Protein AF-A0A7S0AY93-F1 (afdb_monomer_lite)

Secondary structure (DSSP, 8-state):
--EEE---TT-SSS--EEE---PPP-----HHHHHHHHHTT---STTTTSPPHHHHHHHHHHTT--HHHHHHHHHHHHHHHHHHHHHHHHS---HHHHHHHHHHHHHHHHHHHHHHHHHHHHTTSSSS-----

Sequence (133 aa):
YARTIGDHPDVVLGPPLSIDWEPHHHEAHEFEDYESSREGMRKASKIDMRVHPNTRNRMLLSAGVSKGEIRAATKAANRVSSQRKSTVASLEAPVIDLLQEAAQSAMRKIKRRSWRSGDAKKLGKSSSSSRAA

Foldseek 3Di:
DQKDFDQALPDPDWTHIDHDPPDDDDDDDDPVVVVVVCVVVDDPDPVVVDDDRVNRVVSHVVNVHDPVVRVVRRVNSPVVNVVVVVVVVPPPPPVVNVVVVVVVVVVVVVVVVVVVVVVVVVVPPPPPDDDDD

Structure (mmCIF, N/CA/C/O backbone):
data_AF-A0A7S0AY93-F1
#
_entry.id   AF-A0A7S0AY93-F1
#
loop_
_atom_site.group_PDB
_atom_site.id
_atom_site.type_symbol
_atom_site.label_atom_id
_atom_site.label_alt_id
_atom_site.label_comp_id
_atom_site.label_asym_id
_atom_site.label_entity_id
_atom_site.label_seq_id
_atom_site.pdbx_PDB_ins_code
_atom_site.Cartn_x
_atom_site.Cartn_y
_atom_site.Cartn_z
_atom_site.occupancy
_atom_site.B_iso_or_equiv
_atom_site.auth_seq_id
_atom_site.auth_comp_id
_atom_site.auth_asym_id
_atom_site.auth_atom_id
_atom_site.pdbx_PDB_model_num
ATOM 1 N N . TYR A 1 1 ? 3.530 -7.909 -14.603 1.00 80.06 1 TYR A N 1
ATOM 2 C CA . TYR A 1 1 ? 3.352 -8.535 -13.283 1.00 80.06 1 TYR A CA 1
ATOM 3 C C . TYR A 1 1 ? 1.884 -8.631 -12.953 1.00 80.06 1 TYR A C 1
ATOM 5 O O . TYR A 1 1 ? 1.211 -7.597 -12.892 1.00 80.06 1 TYR A O 1
ATOM 13 N N . ALA A 1 2 ? 1.421 -9.856 -12.731 1.00 87.00 2 ALA A N 1
ATOM 14 C CA . ALA A 1 2 ? 0.117 -10.123 -12.153 1.00 87.00 2 ALA A CA 1
ATOM 15 C C . ALA A 1 2 ? -0.034 -9.437 -10.784 1.00 87.00 2 ALA A C 1
ATOM 17 O O . ALA A 1 2 ? 0.930 -9.221 -10.039 1.00 87.00 2 ALA A O 1
ATOM 18 N N . ARG A 1 3 ? -1.259 -9.002 -10.494 1.00 92.31 3 ARG A N 1
ATOM 19 C CA . ARG A 1 3 ? -1.621 -8.243 -9.293 1.00 92.31 3 ARG A CA 1
ATOM 20 C C . ARG A 1 3 ? -2.704 -9.010 -8.559 1.00 92.31 3 ARG A C 1
ATOM 22 O O . ARG A 1 3 ? -3.669 -9.431 -9.184 1.00 92.31 3 ARG A O 1
ATOM 29 N N . THR A 1 4 ? -2.587 -9.085 -7.242 1.00 95.19 4 THR A N 1
ATOM 30 C CA . THR A 1 4 ? -3.573 -9.757 -6.391 1.00 95.19 4 THR A CA 1
ATOM 31 C C . THR A 1 4 ? -3.889 -8.925 -5.147 1.00 95.19 4 THR A C 1
ATOM 33 O O . THR A 1 4 ? -3.221 -7.921 -4.860 1.00 95.19 4 THR A O 1
ATOM 36 N N . ILE A 1 5 ? -4.945 -9.301 -4.424 1.00 95.81 5 ILE A N 1
ATOM 37 C CA . ILE A 1 5 ? -5.286 -8.702 -3.131 1.00 95.81 5 ILE A CA 1
ATOM 38 C C . ILE A 1 5 ? -4.151 -8.998 -2.143 1.00 95.81 5 ILE A C 1
ATOM 40 O O . ILE A 1 5 ? -3.710 -10.134 -2.012 1.00 95.81 5 ILE A O 1
ATOM 44 N N . GLY A 1 6 ? -3.680 -7.963 -1.447 1.00 94.31 6 GLY A N 1
ATOM 45 C CA . GLY A 1 6 ? -2.720 -8.129 -0.356 1.00 94.31 6 GLY A CA 1
ATOM 46 C C . GLY A 1 6 ? -3.384 -8.312 1.009 1.00 94.31 6 GLY A C 1
ATOM 47 O O . GLY A 1 6 ? -4.604 -8.333 1.143 1.00 94.31 6 GLY A O 1
ATOM 48 N N . ASP A 1 7 ? -2.563 -8.341 2.048 1.00 91.56 7 ASP A N 1
ATOM 49 C CA . ASP A 1 7 ? -2.977 -8.482 3.449 1.00 91.56 7 ASP A CA 1
ATOM 50 C C . ASP A 1 7 ? -2.417 -7.369 4.356 1.00 91.56 7 ASP A C 1
ATOM 52 O O . ASP A 1 7 ? -2.667 -7.346 5.560 1.00 91.56 7 ASP A O 1
ATOM 56 N N . HIS A 1 8 ? -1.685 -6.406 3.785 1.00 91.12 8 HIS A N 1
ATOM 57 C CA . HIS A 1 8 ? -0.993 -5.386 4.563 1.00 91.12 8 HIS A CA 1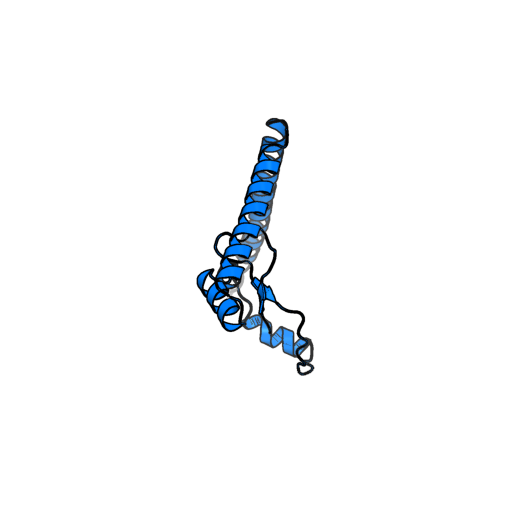
ATOM 58 C C . HIS A 1 8 ? -1.971 -4.449 5.312 1.00 91.12 8 HIS A C 1
ATOM 60 O O . HIS A 1 8 ? -2.730 -3.717 4.667 1.00 91.12 8 HIS A O 1
ATOM 66 N N . PRO A 1 9 ? -1.932 -4.394 6.660 1.00 89.38 9 PRO A N 1
ATOM 67 C CA . PRO A 1 9 ? -2.928 -3.676 7.461 1.00 89.38 9 PRO A CA 1
ATOM 68 C C . PRO A 1 9 ? -2.683 -2.163 7.567 1.00 89.38 9 PRO A C 1
ATOM 70 O O . PRO A 1 9 ? -3.555 -1.436 8.038 1.00 89.38 9 PRO A O 1
ATOM 73 N N . ASP A 1 10 ? -1.523 -1.662 7.130 1.00 85.88 10 ASP A N 1
ATOM 74 C CA . ASP A 1 10 ? -1.170 -0.236 7.234 1.00 85.88 10 ASP A CA 1
ATOM 75 C C . ASP A 1 10 ? -1.609 0.581 5.998 1.00 85.88 10 ASP A C 1
ATOM 77 O O . ASP A 1 10 ? -1.165 1.714 5.771 1.00 85.88 10 ASP A O 1
ATOM 81 N N . VAL A 1 11 ? -2.526 0.042 5.187 1.00 90.50 11 VAL A N 1
ATOM 82 C CA . VAL A 1 11 ? -3.179 0.816 4.128 1.00 90.50 11 VAL A CA 1
ATOM 83 C C . VAL A 1 11 ? -4.162 1.823 4.719 1.00 90.50 11 VAL A C 1
ATOM 85 O O . VAL A 1 11 ? -5.055 1.490 5.485 1.00 90.50 11 VAL A O 1
ATOM 88 N N . VAL A 1 12 ? -4.004 3.092 4.338 1.00 87.06 12 VAL A N 1
ATOM 89 C CA . VAL A 1 12 ? -4.847 4.177 4.871 1.00 87.06 12 VAL A CA 1
ATOM 90 C C . VAL A 1 12 ? -6.261 4.146 4.280 1.00 87.06 12 VAL A C 1
ATOM 92 O O . VAL A 1 12 ? -7.222 4.459 4.971 1.00 87.06 12 VAL A O 1
ATOM 95 N N . LEU A 1 13 ? -6.394 3.806 2.993 1.00 91.12 13 LEU A N 1
ATOM 96 C CA . LEU A 1 13 ? -7.665 3.822 2.260 1.00 91.12 13 LEU A CA 1
ATOM 97 C C . LEU A 1 13 ? -7.706 2.721 1.200 1.00 91.12 13 LEU A C 1
ATOM 99 O O . LEU A 1 13 ? -6.735 2.540 0.467 1.00 91.12 13 LEU A O 1
ATOM 103 N N . GLY A 1 14 ? -8.857 2.069 1.042 1.00 92.75 14 GLY A N 1
ATOM 104 C CA . GLY A 1 14 ? -9.072 1.045 0.016 1.00 92.75 14 GLY A CA 1
ATOM 105 C C . GLY A 1 14 ? -8.299 -0.257 0.266 1.00 92.75 14 GLY A C 1
ATOM 106 O O . GLY A 1 14 ? -7.719 -0.437 1.337 1.00 92.75 14 GLY A O 1
ATOM 107 N N . PRO A 1 15 ? -8.284 -1.169 -0.717 1.00 94.81 15 PRO A N 1
ATOM 108 C CA . PRO A 1 15 ? -7.713 -2.493 -0.539 1.00 94.81 15 PRO A CA 1
ATOM 109 C C . PRO A 1 15 ? -6.175 -2.448 -0.521 1.00 94.81 15 PRO A C 1
ATOM 111 O O . PRO A 1 15 ? -5.563 -1.608 -1.207 1.00 94.81 15 PRO A O 1
ATOM 114 N N . PRO A 1 16 ? -5.536 -3.367 0.219 1.00 95.75 16 PRO A N 1
ATOM 115 C CA . PRO A 1 16 ? -4.128 -3.695 0.026 1.00 95.75 16 PRO A CA 1
ATOM 116 C C . PRO A 1 16 ? -3.895 -4.329 -1.353 1.00 95.75 16 PRO A C 1
ATOM 118 O O . PRO A 1 16 ? -4.698 -5.124 -1.837 1.00 95.75 16 PRO A O 1
ATOM 121 N N . LEU A 1 17 ? -2.788 -3.952 -1.992 1.00 95.31 17 LEU A N 1
ATOM 122 C CA . LEU A 1 17 ? -2.360 -4.456 -3.300 1.00 95.31 17 LEU A CA 1
ATOM 123 C C . LEU A 1 17 ? -1.072 -5.254 -3.112 1.00 95.31 17 LEU A C 1
ATOM 125 O O . LEU A 1 17 ? -0.141 -4.740 -2.493 1.00 95.31 17 LEU A O 1
ATOM 129 N N . SER A 1 18 ? -1.014 -6.449 -3.692 1.00 94.62 18 SER A N 1
ATOM 130 C CA . SER A 1 18 ? 0.186 -7.278 -3.755 1.00 94.62 18 SER A CA 1
ATOM 131 C C . SER A 1 18 ? 0.535 -7.640 -5.201 1.00 94.62 18 SER A C 1
ATOM 133 O O . SER A 1 18 ? -0.209 -7.349 -6.146 1.00 94.62 18 SER A O 1
ATOM 135 N N . ILE A 1 19 ? 1.709 -8.234 -5.371 1.00 93.00 19 ILE A N 1
ATOM 136 C CA . ILE A 1 19 ? 2.157 -8.853 -6.616 1.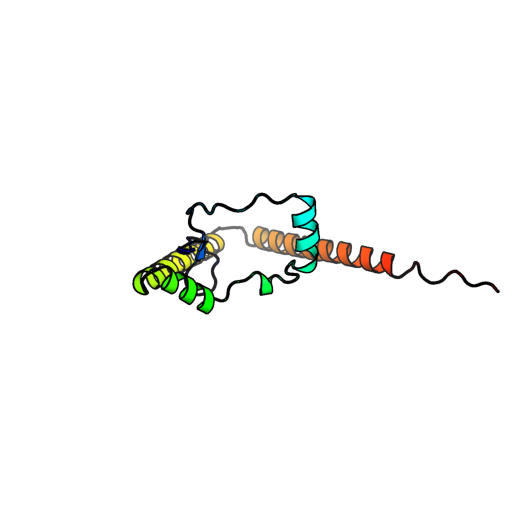00 93.00 19 ILE A CA 1
ATOM 137 C C . ILE A 1 19 ? 1.878 -10.349 -6.488 1.00 93.00 19 ILE A C 1
ATOM 139 O O . ILE A 1 19 ? 2.061 -10.909 -5.408 1.00 93.00 19 ILE A O 1
ATOM 143 N N . ASP A 1 20 ? 1.386 -10.956 -7.560 1.00 90.38 20 ASP A N 1
ATOM 144 C CA . ASP A 1 20 ? 1.177 -12.401 -7.598 1.00 90.38 20 ASP A CA 1
ATOM 145 C C . ASP A 1 20 ? 2.476 -13.138 -7.959 1.00 90.38 20 ASP A C 1
ATOM 147 O O . ASP A 1 20 ? 3.404 -12.546 -8.512 1.00 90.38 20 ASP A O 1
ATOM 151 N N . TRP A 1 21 ? 2.541 -14.433 -7.668 1.00 89.25 21 TRP A N 1
ATOM 152 C CA . TRP A 1 21 ? 3.725 -15.270 -7.881 1.00 89.25 21 TRP A CA 1
ATOM 153 C C . TRP A 1 21 ? 3.857 -15.814 -9.304 1.00 89.25 21 TRP A C 1
ATOM 155 O O . TRP A 1 21 ? 4.665 -16.708 -9.545 1.00 89.25 21 TRP A O 1
ATOM 165 N N . GLU A 1 22 ? 3.088 -15.284 -10.255 1.00 86.62 22 GLU A N 1
ATOM 166 C CA . GLU A 1 22 ? 3.171 -15.708 -11.647 1.00 86.62 22 GLU A CA 1
ATOM 167 C C . GLU A 1 22 ? 4.574 -15.401 -12.212 1.00 86.62 22 GLU A C 1
ATOM 169 O O . GLU A 1 22 ? 4.973 -14.227 -12.279 1.00 86.62 22 GLU A O 1
ATOM 174 N N . PRO A 1 23 ? 5.354 -16.435 -12.587 1.00 83.12 23 PRO A N 1
ATOM 175 C CA . PRO A 1 23 ? 6.718 -16.248 -13.043 1.00 83.12 23 PRO A CA 1
ATOM 176 C C . PRO A 1 23 ? 6.718 -15.512 -14.381 1.00 83.12 23 PRO A C 1
ATOM 178 O O . PRO A 1 23 ? 6.130 -15.954 -15.364 1.00 83.12 23 PRO A O 1
ATOM 181 N N . HIS A 1 24 ? 7.422 -14.386 -14.424 1.00 80.75 24 HIS A N 1
ATOM 182 C CA . HIS A 1 24 ? 7.728 -13.693 -15.666 1.00 80.75 24 HIS A CA 1
ATOM 183 C C . HIS A 1 24 ? 9.167 -14.004 -16.064 1.00 80.75 24 HIS A C 1
ATOM 185 O O . HIS A 1 24 ? 10.105 -13.699 -15.326 1.00 80.75 24 HIS A O 1
ATOM 191 N N . HIS A 1 25 ? 9.339 -14.589 -17.246 1.00 83.56 25 HIS A N 1
ATOM 192 C CA . HIS A 1 25 ? 10.653 -14.719 -17.857 1.00 83.56 25 HIS A CA 1
ATOM 193 C C . HIS A 1 25 ? 11.096 -13.346 -18.367 1.00 83.56 25 HIS A C 1
ATOM 195 O O . HIS A 1 25 ? 10.374 -12.688 -19.118 1.00 83.56 25 HIS A O 1
ATOM 201 N N . HIS A 1 26 ? 12.267 -12.910 -17.919 1.00 80.38 26 HIS A N 1
ATOM 202 C CA . HIS A 1 26 ? 12.905 -11.671 -18.344 1.00 80.38 26 HIS A CA 1
ATOM 203 C C . HIS A 1 26 ? 14.249 -11.992 -18.995 1.00 80.38 26 HIS A C 1
ATOM 205 O O . HIS A 1 26 ? 14.847 -13.033 -18.715 1.00 80.38 26 HIS A O 1
ATOM 211 N N . GLU A 1 27 ? 14.707 -11.094 -19.862 1.00 86.44 27 GLU A N 1
ATOM 212 C CA . GLU A 1 27 ? 16.052 -11.158 -20.423 1.00 86.44 27 GLU A CA 1
ATOM 213 C C . GLU A 1 27 ? 17.100 -10.991 -19.315 1.00 86.44 27 GLU A C 1
ATOM 215 O O . GLU A 1 27 ? 16.875 -10.315 -18.306 1.00 86.44 27 GLU A O 1
ATOM 220 N N . ALA A 1 28 ? 18.246 -11.647 -19.490 1.00 89.31 28 ALA A N 1
ATOM 221 C CA . ALA A 1 28 ? 19.377 -11.464 -18.597 1.00 89.31 28 ALA A CA 1
ATOM 222 C C . ALA A 1 28 ? 20.006 -10.092 -18.871 1.00 89.31 28 ALA A C 1
ATOM 224 O O . ALA A 1 28 ? 20.361 -9.788 -20.008 1.00 89.31 28 ALA A O 1
ATOM 225 N N . HIS A 1 29 ? 20.153 -9.285 -17.825 1.00 87.44 29 HIS A N 1
ATOM 226 C CA . HIS A 1 29 ? 20.853 -8.007 -17.887 1.00 87.44 29 HIS A CA 1
ATOM 227 C C . HIS A 1 29 ? 22.171 -8.111 -17.128 1.00 87.44 29 HIS A C 1
ATOM 229 O O . HIS A 1 29 ? 22.221 -8.710 -16.049 1.00 87.44 29 HIS A O 1
ATOM 235 N N . GLU A 1 30 ? 23.223 -7.502 -17.669 1.00 94.56 30 GLU A N 1
ATOM 236 C CA . GLU A 1 30 ? 24.445 -7.282 -16.907 1.00 94.56 30 GLU A CA 1
ATOM 237 C C . GLU A 1 30 ? 24.156 -6.316 -15.749 1.00 94.56 30 GLU A C 1
ATOM 239 O O . GLU A 1 30 ? 23.380 -5.364 -15.875 1.00 94.56 30 GLU A O 1
ATOM 244 N N . PHE A 1 31 ? 24.745 -6.593 -14.585 1.00 91.75 31 PHE A N 1
ATOM 245 C CA . PHE A 1 31 ? 24.459 -5.846 -13.362 1.00 91.75 31 PHE A CA 1
ATOM 246 C C . PHE A 1 31 ? 24.815 -4.356 -13.490 1.00 91.75 31 PHE A C 1
ATOM 248 O O . PHE A 1 31 ? 24.021 -3.501 -13.095 1.00 91.75 31 PHE A O 1
ATOM 255 N N . GLU A 1 32 ? 25.971 -4.049 -14.082 1.00 93.88 32 GLU A N 1
ATOM 256 C CA . GLU A 1 32 ? 26.449 -2.672 -14.253 1.00 93.88 32 GLU A CA 1
ATOM 257 C C . GLU A 1 32 ? 25.568 -1.872 -15.227 1.00 93.88 32 GLU A C 1
ATOM 259 O O . GLU A 1 32 ? 25.234 -0.711 -14.971 1.00 93.88 32 GLU A O 1
ATOM 264 N N . ASP A 1 33 ? 25.086 -2.506 -16.299 1.00 91.19 33 ASP A N 1
ATOM 265 C CA . ASP A 1 33 ? 24.139 -1.898 -17.243 1.00 91.19 33 ASP A CA 1
ATOM 266 C C . ASP A 1 33 ? 22.789 -1.589 -16.576 1.00 91.19 33 ASP A C 1
ATOM 268 O O . ASP A 1 33 ? 22.165 -0.544 -16.808 1.00 91.19 33 ASP A O 1
ATOM 272 N N . TYR A 1 34 ? 22.328 -2.483 -15.698 1.00 89.50 34 TYR A N 1
ATOM 273 C CA . TYR A 1 34 ? 21.104 -2.266 -14.936 1.00 89.50 34 TYR A CA 1
ATOM 274 C C . TYR A 1 34 ? 21.237 -1.100 -13.948 1.00 89.50 34 TYR A C 1
ATOM 276 O O . TYR A 1 34 ? 20.364 -0.231 -13.907 1.00 89.50 34 TYR A O 1
ATOM 284 N N . GLU A 1 35 ? 22.303 -1.050 -13.145 1.00 90.00 35 GLU A N 1
ATOM 285 C CA . GLU A 1 35 ? 22.457 0.017 -12.146 1.00 90.00 35 GLU A CA 1
ATOM 286 C C . GLU A 1 35 ? 22.738 1.382 -12.797 1.00 90.00 35 GLU A C 1
ATOM 288 O O . GLU A 1 35 ? 22.121 2.375 -12.396 1.00 90.00 35 GLU A O 1
ATOM 293 N N . SER A 1 36 ? 23.555 1.435 -13.857 1.00 90.00 36 SER A N 1
ATOM 294 C CA . SER A 1 36 ? 23.840 2.680 -14.588 1.00 90.00 36 SER A CA 1
ATOM 295 C C . SER A 1 36 ? 22.589 3.283 -15.240 1.00 90.00 36 SER A C 1
ATOM 297 O O . SER A 1 36 ? 22.330 4.483 -15.112 1.00 90.00 36 SER A O 1
ATOM 299 N N . SER A 1 37 ? 21.744 2.462 -15.873 1.00 87.69 37 SER A N 1
ATOM 300 C CA . SER A 1 37 ? 20.477 2.926 -16.459 1.00 87.69 37 SER A CA 1
ATOM 301 C C . SER A 1 37 ? 19.439 3.320 -15.400 1.00 87.69 37 SER A C 1
ATOM 303 O O . SER A 1 37 ? 18.624 4.225 -15.610 1.00 87.69 37 SER A O 1
ATOM 305 N N . ARG A 1 38 ? 19.459 2.674 -14.229 1.00 85.81 38 ARG A N 1
ATOM 306 C CA . ARG A 1 38 ? 18.500 2.915 -13.145 1.00 85.81 38 ARG A CA 1
ATOM 307 C C . ARG A 1 38 ? 18.768 4.200 -12.372 1.00 85.81 38 ARG A C 1
ATOM 309 O O . ARG A 1 38 ? 17.806 4.792 -11.866 1.00 85.81 38 ARG A O 1
ATOM 316 N N . GLU A 1 39 ? 20.022 4.627 -12.243 1.00 82.56 39 GLU A N 1
ATOM 317 C CA . GLU A 1 39 ? 20.402 5.753 -11.382 1.00 82.56 39 GLU A CA 1
ATOM 318 C C . GLU A 1 39 ? 19.630 7.042 -11.724 1.00 82.56 39 GLU A C 1
ATOM 320 O O . GLU A 1 39 ? 19.099 7.702 -10.827 1.00 82.56 39 GLU A O 1
ATOM 325 N N . GLY A 1 40 ? 19.416 7.322 -13.014 1.00 80.31 40 GLY A N 1
ATOM 326 C CA . GLY A 1 40 ? 18.624 8.469 -13.482 1.00 80.31 40 GLY A CA 1
ATOM 327 C C . GLY A 1 40 ? 17.100 8.339 -13.314 1.00 80.31 40 GLY A C 1
ATOM 328 O O . GLY A 1 40 ? 16.387 9.341 -13.347 1.00 80.31 40 GLY A O 1
ATOM 329 N N . MET A 1 41 ? 16.574 7.126 -13.110 1.00 82.38 41 MET A N 1
ATOM 330 C CA . MET A 1 41 ? 15.130 6.848 -13.011 1.00 82.38 41 MET A CA 1
ATOM 331 C C . MET A 1 41 ? 14.642 6.632 -11.572 1.00 82.38 41 MET A C 1
ATOM 333 O O . MET A 1 41 ? 13.444 6.412 -11.334 1.00 82.38 41 MET A O 1
ATOM 337 N N . ARG A 1 42 ? 15.547 6.669 -10.587 1.00 83.75 42 ARG A N 1
ATOM 338 C CA . ARG A 1 42 ? 15.208 6.374 -9.195 1.00 83.75 42 ARG A CA 1
ATOM 339 C C . ARG A 1 42 ? 14.248 7.427 -8.643 1.00 83.75 42 ARG A C 1
ATOM 341 O O . ARG A 1 42 ? 14.506 8.626 -8.667 1.00 83.75 42 ARG A O 1
ATOM 348 N N . LYS A 1 43 ? 13.122 6.970 -8.092 1.00 87.31 43 LYS A N 1
ATOM 349 C CA . LYS A 1 43 ? 12.154 7.857 -7.439 1.00 87.31 43 LYS A CA 1
ATOM 350 C C . LYS A 1 43 ? 12.792 8.516 -6.214 1.00 87.31 43 LYS A C 1
ATOM 352 O O . LYS A 1 43 ? 13.206 7.825 -5.284 1.00 87.31 43 LYS A O 1
ATOM 357 N N . ALA A 1 44 ? 12.847 9.846 -6.209 1.00 83.81 44 ALA A N 1
ATOM 358 C CA . ALA A 1 44 ? 13.472 10.623 -5.138 1.00 83.81 44 ALA A CA 1
ATOM 359 C C . ALA A 1 44 ? 12.557 10.796 -3.912 1.00 83.81 44 ALA A C 1
ATOM 361 O O . ALA A 1 44 ? 13.037 10.940 -2.786 1.00 83.81 44 ALA A O 1
ATOM 362 N N . SER A 1 45 ? 11.233 10.770 -4.109 1.00 89.62 45 SER A N 1
ATOM 363 C CA . SER A 1 45 ? 10.256 10.992 -3.044 1.00 89.62 45 SER A CA 1
ATOM 364 C C . SER A 1 45 ? 9.497 9.724 -2.667 1.00 89.62 45 SER A C 1
ATOM 366 O O . SER A 1 45 ? 9.130 8.898 -3.501 1.00 89.62 45 SER A O 1
ATOM 368 N N . LYS A 1 46 ? 9.151 9.619 -1.379 1.00 87.62 46 LYS A N 1
ATOM 369 C CA . LYS A 1 46 ? 8.222 8.593 -0.885 1.00 87.62 46 LYS A CA 1
ATOM 370 C C . LYS A 1 46 ? 6.849 8.688 -1.534 1.00 87.62 46 LYS A C 1
ATOM 372 O O . LYS A 1 46 ? 6.175 7.671 -1.630 1.00 87.62 46 LYS A O 1
ATOM 377 N N . ILE A 1 47 ? 6.419 9.884 -1.932 1.00 87.69 47 ILE A N 1
ATOM 378 C CA . ILE A 1 47 ? 5.110 10.075 -2.564 1.00 87.69 47 ILE A CA 1
ATOM 379 C C . ILE A 1 47 ? 5.087 9.376 -3.925 1.00 87.69 47 ILE A C 1
ATOM 381 O O . ILE A 1 47 ? 4.137 8.652 -4.202 1.00 87.69 47 ILE A O 1
ATOM 385 N N . ASP A 1 48 ? 6.170 9.478 -4.694 1.00 88.00 48 ASP A N 1
ATOM 386 C CA . ASP A 1 48 ? 6.277 8.855 -6.018 1.00 88.00 48 ASP A CA 1
ATOM 387 C C . ASP A 1 48 ? 6.335 7.324 -5.956 1.00 88.00 48 ASP A C 1
ATOM 389 O O . ASP A 1 48 ? 6.047 6.645 -6.938 1.00 88.00 48 ASP A O 1
ATOM 393 N N . MET A 1 49 ? 6.706 6.773 -4.797 1.00 89.44 49 MET A N 1
ATOM 394 C CA . MET A 1 49 ? 6.701 5.332 -4.538 1.00 89.44 49 MET A CA 1
ATOM 395 C C . MET A 1 49 ? 5.335 4.812 -4.062 1.00 89.44 49 MET A C 1
ATOM 397 O O . MET A 1 49 ? 5.147 3.602 -3.941 1.00 89.44 49 MET A O 1
ATOM 401 N N . ARG A 1 50 ? 4.368 5.690 -3.759 1.00 90.19 50 ARG A N 1
ATOM 402 C CA . ARG A 1 50 ? 3.037 5.285 -3.288 1.00 90.19 50 ARG A CA 1
ATOM 403 C C . ARG A 1 50 ? 2.079 5.148 -4.459 1.00 90.19 50 ARG A C 1
ATOM 405 O O . ARG A 1 50 ? 1.875 6.070 -5.238 1.00 90.19 50 ARG A O 1
ATOM 412 N N . VAL A 1 51 ? 1.377 4.022 -4.507 1.00 91.56 51 VAL A N 1
ATOM 413 C CA . VAL A 1 51 ? 0.245 3.851 -5.422 1.00 91.56 51 VAL A CA 1
ATOM 414 C C . VAL A 1 51 ? -0.991 4.507 -4.807 1.00 91.56 51 VAL A C 1
ATOM 416 O O . VAL A 1 51 ? -1.340 4.223 -3.661 1.00 91.56 51 VAL A O 1
ATOM 419 N N . HIS A 1 52 ? -1.670 5.378 -5.553 1.00 93.12 52 HIS A N 1
ATOM 420 C CA . HIS A 1 52 ? -2.905 6.020 -5.094 1.00 93.12 52 HIS A CA 1
ATOM 421 C C . HIS A 1 52 ? -4.040 4.982 -4.899 1.00 93.12 52 HIS A C 1
ATOM 423 O O . HIS A 1 52 ? -4.128 4.040 -5.691 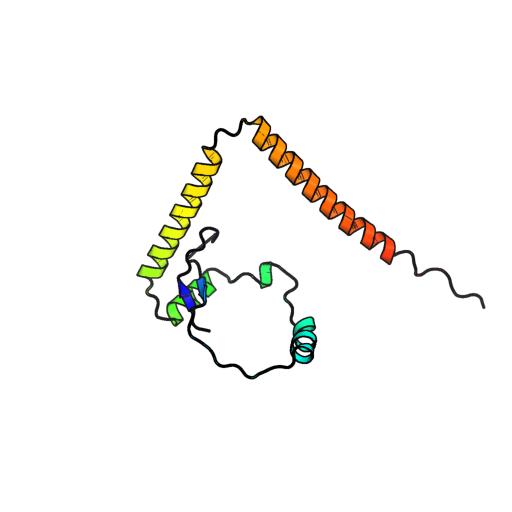1.00 93.12 52 HIS A O 1
ATOM 429 N N . PRO A 1 53 ? -4.940 5.123 -3.900 1.00 93.88 53 PRO A N 1
ATOM 430 C CA . PRO A 1 53 ? -6.023 4.160 -3.651 1.00 93.88 53 PRO A CA 1
ATOM 431 C C . PRO A 1 53 ? -6.904 3.869 -4.875 1.00 93.88 53 PRO A C 1
ATOM 433 O O . PRO A 1 53 ? -7.188 2.710 -5.166 1.00 93.88 53 PRO A O 1
ATOM 436 N N . ASN A 1 54 ? -7.271 4.900 -5.646 1.00 94.81 54 ASN A N 1
ATOM 437 C CA . ASN A 1 54 ? -8.062 4.719 -6.873 1.00 94.81 54 ASN A CA 1
ATOM 438 C C . ASN A 1 54 ? -7.305 3.898 -7.924 1.00 94.81 54 ASN A C 1
ATOM 440 O O . ASN A 1 54 ? -7.894 3.059 -8.602 1.00 94.81 54 ASN A O 1
ATOM 444 N N . THR A 1 55 ? -5.990 4.096 -8.018 1.00 95.31 55 THR A N 1
ATOM 445 C CA . THR A 1 55 ? -5.1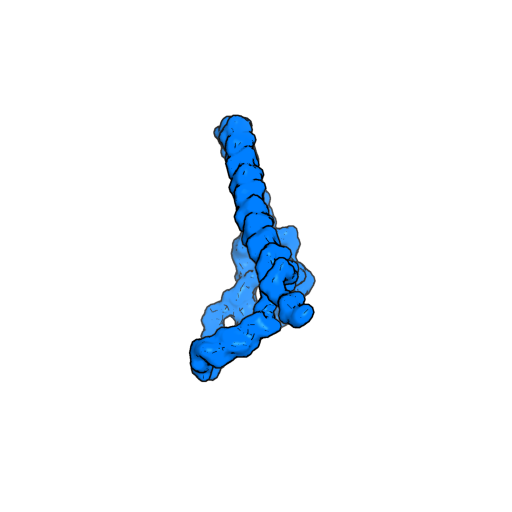30 3.326 -8.916 1.00 95.31 55 THR A CA 1
ATOM 446 C C . THR A 1 55 ? -5.061 1.864 -8.483 1.00 95.31 55 THR A C 1
ATOM 448 O O . THR A 1 55 ? -5.180 0.993 -9.339 1.00 95.31 55 THR A O 1
ATOM 451 N N . ARG A 1 56 ? -4.959 1.577 -7.174 1.00 95.19 56 ARG A N 1
ATOM 452 C CA . ARG A 1 56 ? -5.017 0.197 -6.652 1.00 95.19 56 ARG A CA 1
ATOM 453 C C . ARG A 1 56 ? -6.342 -0.485 -6.983 1.00 95.19 56 ARG A C 1
ATOM 455 O O . ARG A 1 56 ? -6.332 -1.596 -7.494 1.00 95.19 56 ARG A O 1
ATOM 462 N N . ASN A 1 57 ? -7.465 0.198 -6.753 1.00 95.69 57 ASN A N 1
ATOM 463 C CA . ASN A 1 57 ? -8.787 -0.321 -7.109 1.00 95.69 57 ASN A CA 1
ATOM 464 C C . ASN A 1 57 ? -8.870 -0.668 -8.596 1.00 95.69 57 ASN A C 1
ATOM 466 O O . ASN A 1 57 ? -9.310 -1.758 -8.944 1.00 95.69 57 ASN A O 1
ATOM 470 N N . ARG A 1 58 ? -8.405 0.230 -9.472 1.00 96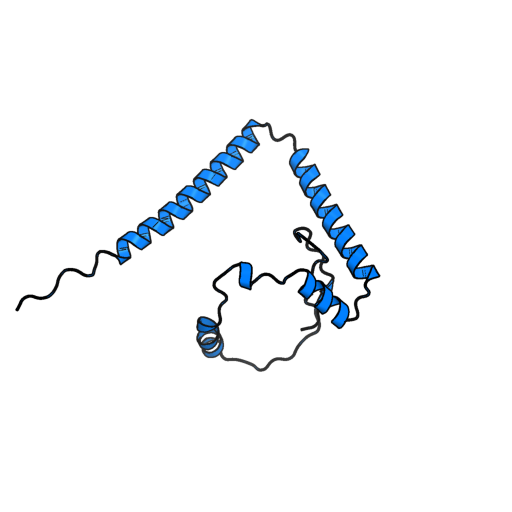.31 58 ARG A N 1
ATOM 471 C CA . ARG A 1 58 ? -8.392 -0.024 -10.915 1.00 96.31 58 ARG A CA 1
ATOM 472 C C . ARG A 1 58 ? -7.512 -1.222 -11.277 1.00 96.31 58 ARG A C 1
ATOM 474 O O . ARG A 1 58 ? -7.950 -2.038 -12.072 1.00 96.31 58 ARG A O 1
ATOM 481 N N . MET A 1 59 ? -6.323 -1.336 -10.678 1.00 96.19 59 MET A N 1
ATOM 482 C CA . MET A 1 59 ? -5.403 -2.460 -10.902 1.00 96.19 59 MET A CA 1
ATOM 483 C C . MET A 1 59 ? -6.020 -3.808 -10.509 1.00 96.19 59 MET A C 1
ATOM 485 O O . MET A 1 59 ? -5.888 -4.773 -11.254 1.00 96.19 59 MET A O 1
ATOM 489 N N . LEU A 1 60 ? -6.710 -3.872 -9.368 1.00 96.50 60 LEU A N 1
ATOM 490 C CA . LEU A 1 60 ? -7.367 -5.100 -8.910 1.00 96.50 60 LEU A CA 1
ATOM 491 C C . LEU A 1 60 ? -8.567 -5.460 -9.791 1.00 96.50 60 LEU A C 1
ATOM 493 O O . LEU A 1 60 ? -8.700 -6.607 -10.197 1.00 96.50 60 LEU A O 1
ATOM 497 N N . LEU A 1 61 ? -9.390 -4.474 -10.161 1.00 96.75 61 LEU A N 1
ATOM 498 C CA . LEU A 1 61 ? -10.506 -4.694 -11.086 1.00 96.75 61 LEU A CA 1
ATOM 499 C C . LEU A 1 61 ? -10.019 -5.191 -12.454 1.00 96.75 61 LEU A C 1
ATOM 501 O O . LEU A 1 61 ? -10.615 -6.103 -13.015 1.00 96.75 61 LEU A O 1
ATOM 505 N N . SER A 1 62 ? -8.923 -4.629 -12.980 1.00 95.81 62 SER A N 1
ATOM 506 C CA . SER A 1 62 ? -8.327 -5.102 -14.237 1.00 95.81 62 SER A CA 1
ATOM 507 C C . SER A 1 6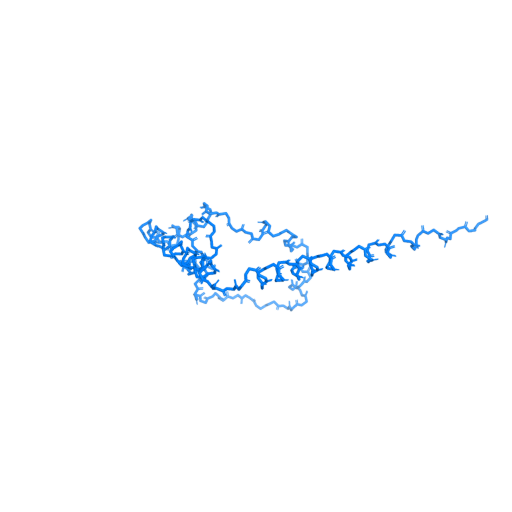2 ? -7.710 -6.496 -14.130 1.00 95.81 62 SER A C 1
ATOM 509 O O . SER A 1 62 ? -7.566 -7.162 -15.145 1.00 95.81 62 SER A O 1
ATOM 511 N N . ALA A 1 63 ? -7.360 -6.938 -12.920 1.00 94.06 63 ALA A N 1
ATOM 512 C CA . ALA A 1 63 ? -6.865 -8.286 -12.654 1.00 94.06 63 ALA A CA 1
ATOM 513 C C . ALA A 1 63 ? -7.999 -9.310 -12.437 1.00 94.06 63 ALA A C 1
ATOM 515 O O . ALA A 1 63 ? -7.734 -10.439 -12.048 1.00 94.06 63 ALA A O 1
ATOM 516 N N . GLY A 1 64 ? -9.264 -8.926 -12.657 1.00 95.62 64 GLY A N 1
ATOM 517 C CA . GLY A 1 64 ? -10.419 -9.817 -12.515 1.00 95.62 64 GLY A CA 1
ATOM 518 C C . GLY A 1 64 ? -10.979 -9.922 -11.095 1.00 95.62 64 GLY A C 1
ATOM 519 O O . GLY A 1 64 ? -11.953 -10.637 -10.879 1.00 95.62 64 GLY A O 1
ATOM 520 N N . VAL A 1 65 ? -10.427 -9.178 -10.132 1.00 96.25 65 VAL A N 1
ATOM 521 C CA . VAL A 1 65 ? -10.931 -9.162 -8.754 1.00 96.25 65 VAL A CA 1
ATOM 522 C C . VAL A 1 65 ? -12.275 -8.442 -8.698 1.00 96.25 65 VAL A C 1
ATOM 524 O O . VAL A 1 65 ? -12.428 -7.315 -9.183 1.00 96.25 65 VAL A O 1
ATOM 527 N N . SER A 1 66 ? -13.262 -9.054 -8.050 1.00 97.56 66 SER A N 1
ATOM 528 C CA . SER A 1 66 ? -14.593 -8.473 -7.928 1.00 97.56 66 SER A CA 1
ATOM 529 C C . SER A 1 66 ? -14.621 -7.274 -6.970 1.00 97.56 66 SER A C 1
ATOM 531 O O . SER A 1 66 ? -13.866 -7.156 -5.999 1.00 97.56 66 SER A O 1
ATOM 533 N N . LYS A 1 67 ? -15.592 -6.375 -7.175 1.00 96.94 67 LYS A N 1
ATOM 534 C CA . LYS A 1 67 ? -15.854 -5.270 -6.233 1.00 96.94 67 LYS A CA 1
ATOM 535 C C . LYS A 1 67 ? -16.196 -5.776 -4.824 1.00 96.94 67 LYS A C 1
ATOM 537 O O . LYS A 1 67 ? -15.932 -5.070 -3.850 1.00 96.94 67 LYS A O 1
ATOM 542 N N . GLY A 1 68 ? -16.808 -6.958 -4.717 1.00 97.62 68 GLY A N 1
ATOM 543 C CA . GLY A 1 68 ? -17.150 -7.592 -3.443 1.00 97.62 68 GLY A CA 1
ATOM 544 C C . GLY A 1 68 ? -15.903 -7.979 -2.653 1.00 97.62 68 GLY A C 1
ATOM 545 O O . GLY A 1 68 ? -15.767 -7.579 -1.496 1.00 97.62 68 GLY A O 1
ATOM 546 N N . GLU A 1 69 ? -14.956 -8.651 -3.305 1.00 96.81 69 GLU A N 1
ATOM 547 C CA . GLU A 1 69 ? -13.676 -9.052 -2.709 1.00 96.81 69 GLU A CA 1
ATOM 548 C C . GLU A 1 69 ? -12.836 -7.843 -2.302 1.00 96.81 69 GLU A C 1
ATOM 550 O O . GLU A 1 69 ? -12.329 -7.791 -1.184 1.00 96.81 69 GLU A O 1
ATOM 555 N N . ILE A 1 70 ? -12.779 -6.804 -3.142 1.00 96.75 70 ILE A N 1
ATOM 556 C CA . ILE A 1 70 ? -12.102 -5.541 -2.808 1.00 96.75 70 ILE A CA 1
ATOM 557 C C . ILE A 1 70 ? -12.667 -4.926 -1.518 1.00 96.75 70 ILE A C 1
ATOM 559 O O . ILE A 1 70 ? -11.916 -4.474 -0.643 1.00 96.75 70 ILE A O 1
ATOM 563 N N . ARG A 1 71 ? -13.998 -4.903 -1.375 1.00 96.56 71 ARG A N 1
ATOM 564 C CA . ARG A 1 71 ? -14.662 -4.388 -0.167 1.00 96.56 71 ARG A CA 1
ATOM 565 C C . ARG A 1 71 ? -14.360 -5.265 1.045 1.00 96.56 71 ARG A C 1
ATOM 567 O O . ARG A 1 71 ? -14.089 -4.721 2.115 1.00 96.56 71 ARG A O 1
ATOM 574 N N . ALA A 1 72 ? -14.399 -6.586 0.887 1.00 96.56 72 ALA A N 1
ATOM 575 C CA . ALA A 1 72 ? -14.088 -7.532 1.954 1.00 96.56 72 ALA A CA 1
ATOM 576 C C . ALA A 1 72 ? -12.639 -7.371 2.441 1.00 96.56 72 ALA A C 1
ATOM 578 O O . ALA A 1 72 ? -12.416 -7.195 3.638 1.00 96.56 72 ALA A O 1
ATOM 579 N N . ALA A 1 73 ? -11.676 -7.301 1.520 1.00 96.25 73 ALA A N 1
ATOM 580 C CA . ALA A 1 73 ? -10.261 -7.093 1.820 1.00 96.25 73 ALA A CA 1
ATOM 581 C C . ALA A 1 73 ? -10.006 -5.755 2.529 1.00 96.25 73 ALA A C 1
ATOM 583 O O . ALA A 1 73 ? -9.296 -5.698 3.530 1.00 96.25 73 ALA A O 1
ATOM 584 N N . THR A 1 74 ? -10.649 -4.678 2.067 1.00 96.00 74 THR A N 1
ATOM 585 C CA . THR A 1 74 ? -10.560 -3.361 2.722 1.00 96.00 74 THR A CA 1
ATOM 586 C C . THR A 1 74 ? -11.072 -3.424 4.165 1.00 96.00 74 THR A C 1
ATOM 588 O O . THR A 1 74 ? -10.438 -2.898 5.078 1.00 96.00 74 THR A O 1
ATOM 591 N N . LYS A 1 75 ? -12.212 -4.092 4.397 1.00 95.62 75 LYS A N 1
ATOM 592 C CA . LYS A 1 75 ? -12.765 -4.280 5.748 1.00 95.62 75 LYS A CA 1
ATOM 593 C C . LYS A 1 75 ? -11.837 -5.114 6.631 1.00 95.62 75 LYS A C 1
ATOM 595 O O . LYS A 1 75 ? -11.640 -4.753 7.789 1.00 95.62 75 LYS A O 1
ATOM 600 N N . ALA A 1 76 ? -11.260 -6.188 6.096 1.00 95.62 76 ALA A N 1
ATOM 601 C CA . ALA A 1 76 ? -10.322 -7.040 6.820 1.00 95.62 76 ALA A CA 1
ATOM 602 C C . ALA A 1 76 ? -9.067 -6.262 7.248 1.00 95.62 76 ALA A C 1
ATOM 604 O O . ALA A 1 76 ? -8.729 -6.256 8.432 1.00 95.62 76 ALA A O 1
ATOM 605 N N . ALA A 1 77 ? -8.447 -5.517 6.328 1.00 95.12 77 ALA A N 1
ATOM 606 C CA . ALA A 1 77 ? -7.286 -4.679 6.627 1.00 95.12 77 ALA A CA 1
ATOM 607 C C . ALA A 1 77 ? -7.604 -3.620 7.699 1.00 95.12 77 ALA A C 1
ATOM 609 O O . ALA A 1 77 ? -6.865 -3.476 8.674 1.00 95.12 77 ALA A O 1
ATOM 610 N N . ASN A 1 78 ? -8.750 -2.939 7.581 1.00 94.38 78 ASN A N 1
ATOM 611 C CA . ASN A 1 78 ? -9.190 -1.950 8.569 1.00 94.38 78 ASN A CA 1
ATOM 612 C C . ASN A 1 78 ? -9.441 -2.568 9.948 1.00 94.38 78 ASN A C 1
ATOM 614 O O . ASN A 1 78 ? -9.093 -1.957 10.959 1.00 94.38 78 ASN A O 1
ATOM 618 N N . ARG A 1 79 ? -10.016 -3.776 10.004 1.00 95.12 79 ARG A N 1
ATOM 619 C CA . ARG A 1 79 ? -10.224 -4.511 11.258 1.00 95.12 79 ARG A CA 1
ATOM 620 C C . ARG A 1 79 ? -8.893 -4.782 11.953 1.00 95.12 79 ARG A C 1
ATOM 622 O O . ARG A 1 79 ? -8.765 -4.455 13.128 1.00 95.12 79 ARG A O 1
ATOM 629 N N . VAL A 1 80 ? -7.903 -5.310 11.232 1.00 95.56 80 VAL A N 1
ATOM 630 C CA . VAL A 1 80 ? -6.565 -5.588 11.784 1.00 95.56 80 VAL A CA 1
ATOM 631 C C . VAL A 1 80 ? -5.868 -4.294 12.212 1.00 95.56 80 VAL A C 1
ATOM 633 O O . VAL A 1 80 ? -5.319 -4.223 13.308 1.00 95.56 80 VAL A O 1
ATOM 636 N N . SER A 1 81 ? -5.949 -3.235 11.401 1.00 93.94 81 SER A N 1
ATOM 637 C CA . SER A 1 81 ? -5.397 -1.916 11.740 1.00 93.94 81 SER A CA 1
ATOM 638 C C . SER A 1 81 ? -6.012 -1.349 13.024 1.00 93.94 81 SER A C 1
ATOM 640 O O . SER A 1 81 ? -5.302 -0.873 13.912 1.00 93.94 81 SER A O 1
ATOM 642 N N . SER A 1 82 ? -7.339 -1.431 13.155 1.00 93.12 82 SER A N 1
ATOM 643 C CA . SER A 1 82 ? -8.064 -0.985 14.346 1.00 93.12 82 SER A CA 1
ATOM 644 C C . SER A 1 82 ? -7.713 -1.825 15.567 1.00 93.12 82 SER A C 1
ATOM 646 O O . SER A 1 82 ? -7.488 -1.271 16.640 1.00 93.12 82 SER A O 1
ATOM 648 N N . GLN A 1 83 ? -7.619 -3.146 15.406 1.00 94.00 83 GLN A N 1
ATOM 649 C CA . GLN A 1 83 ? -7.205 -4.045 16.475 1.00 94.00 83 GLN A CA 1
ATOM 650 C C . GLN A 1 83 ? -5.795 -3.699 16.953 1.00 94.00 83 GLN A C 1
ATOM 652 O O . GLN A 1 83 ? -5.598 -3.552 18.150 1.00 94.00 83 GLN A O 1
ATOM 657 N N . ARG A 1 84 ? -4.843 -3.451 16.042 1.00 91.25 84 ARG A N 1
ATOM 658 C CA . ARG A 1 84 ? -3.478 -3.042 16.408 1.00 91.25 84 ARG A CA 1
ATOM 659 C C . ARG A 1 84 ? -3.469 -1.735 17.196 1.00 91.25 84 ARG A C 1
ATOM 661 O O . ARG A 1 84 ? -2.766 -1.638 18.195 1.00 91.25 84 ARG A O 1
ATOM 668 N N . LYS A 1 85 ? -4.259 -0.740 16.779 1.00 89.50 85 LYS A N 1
ATOM 669 C CA . LYS A 1 85 ? -4.398 0.530 17.513 1.00 89.50 85 LYS A CA 1
ATOM 670 C C . LYS A 1 85 ? -4.986 0.314 18.905 1.00 89.50 85 LYS A C 1
ATOM 672 O O . LYS A 1 85 ? -4.481 0.896 19.855 1.00 89.50 85 LYS A O 1
ATOM 677 N N . SER A 1 86 ? -6.005 -0.539 19.018 1.00 90.00 86 SER A N 1
ATOM 678 C CA . SER A 1 86 ? -6.598 -0.902 20.305 1.00 90.00 86 SER A CA 1
ATOM 679 C C . SER A 1 86 ? -5.591 -1.616 21.195 1.00 90.00 86 SER A C 1
ATOM 681 O O . SER A 1 86 ? -5.439 -1.221 22.337 1.00 90.00 86 SER A O 1
ATOM 683 N N . THR A 1 87 ? -4.862 -2.612 20.684 1.00 88.81 87 THR A N 1
ATOM 684 C CA . THR A 1 87 ? -3.827 -3.318 21.446 1.00 88.81 87 THR A CA 1
ATOM 685 C C . THR A 1 87 ? -2.770 -2.345 21.939 1.00 88.81 87 THR A C 1
ATOM 687 O O . THR A 1 87 ? -2.480 -2.343 23.122 1.00 88.81 87 THR A O 1
ATOM 690 N N . VAL A 1 88 ? -2.254 -1.466 21.076 1.00 85.75 88 VAL A N 1
ATOM 691 C CA . VAL A 1 88 ? -1.270 -0.449 21.479 1.00 85.75 88 VAL A CA 1
ATOM 692 C C . VAL A 1 88 ? -1.826 0.495 22.547 1.00 85.75 88 VAL A C 1
ATOM 694 O O . VAL A 1 88 ? -1.091 0.866 23.451 1.00 85.75 88 VAL A O 1
ATOM 697 N N . ALA A 1 89 ? -3.107 0.866 22.471 1.00 83.00 89 ALA A N 1
ATOM 698 C CA . ALA A 1 89 ? -3.750 1.706 23.480 1.00 83.00 89 ALA A CA 1
ATOM 699 C C . ALA A 1 89 ? -4.037 0.965 24.800 1.00 83.00 89 ALA A C 1
ATOM 701 O O . ALA A 1 89 ? -4.058 1.594 25.851 1.00 83.00 89 ALA A O 1
ATOM 702 N N . SER A 1 90 ? -4.284 -0.347 24.740 1.00 80.38 90 SER A N 1
ATOM 703 C CA . SER A 1 90 ? -4.583 -1.207 25.892 1.00 80.38 90 SER A CA 1
ATOM 704 C C . SER A 1 90 ? -3.345 -1.806 26.549 1.00 80.38 90 SER A C 1
ATOM 706 O O . SER A 1 90 ? -3.463 -2.362 27.635 1.00 80.38 90 SER A O 1
ATOM 708 N N . LEU A 1 91 ? -2.174 -1.732 25.910 1.00 80.94 91 LEU A N 1
ATOM 709 C CA . LEU A 1 91 ? -0.923 -2.006 26.597 1.00 80.94 91 LEU A CA 1
ATOM 710 C C . LEU A 1 91 ? -0.836 -1.008 27.751 1.00 80.94 91 LEU A C 1
ATOM 712 O O . LEU A 1 91 ? -0.717 0.195 27.524 1.00 80.94 91 LEU A O 1
ATOM 716 N N . GLU A 1 92 ? -0.895 -1.518 28.980 1.00 63.66 92 GLU A N 1
ATOM 717 C CA . GLU A 1 92 ? -0.579 -0.797 30.213 1.00 63.66 92 GLU A CA 1
ATOM 718 C C . GLU A 1 92 ? 0.922 -0.475 30.249 1.00 63.66 92 GLU A C 1
ATOM 720 O O . GLU A 1 92 ? 1.635 -0.803 31.193 1.00 63.66 92 GLU A O 1
ATOM 725 N N . ALA A 1 93 ? 1.446 0.141 29.190 1.00 58.81 93 ALA A N 1
ATOM 726 C CA . ALA A 1 93 ? 2.693 0.855 29.291 1.00 58.81 93 ALA A CA 1
ATOM 727 C C . ALA A 1 93 ? 2.426 1.952 30.326 1.00 58.81 93 ALA A C 1
ATOM 729 O O . ALA A 1 93 ? 1.538 2.787 30.092 1.00 58.81 93 ALA A O 1
ATOM 730 N N . PRO A 1 94 ? 3.120 1.956 31.481 1.00 59.72 94 PRO A N 1
ATOM 731 C CA . PRO A 1 94 ? 3.005 3.073 32.399 1.00 59.72 94 PRO A CA 1
ATOM 732 C C . PRO A 1 94 ? 3.214 4.338 31.570 1.00 59.72 94 PRO A C 1
ATOM 734 O O . PRO A 1 94 ? 4.087 4.370 30.708 1.00 59.72 94 PRO A O 1
ATOM 737 N N . VAL A 1 95 ? 2.393 5.371 31.766 1.00 60.78 95 VAL A N 1
ATOM 738 C CA . VAL A 1 95 ? 2.437 6.624 30.978 1.00 60.78 95 VAL A CA 1
ATOM 739 C C . VAL A 1 95 ? 3.877 7.155 30.816 1.00 60.78 95 VAL A C 1
ATOM 741 O O . VAL A 1 95 ? 4.220 7.761 29.802 1.00 60.78 95 VAL A O 1
ATOM 744 N N . ILE A 1 96 ? 4.727 6.844 31.796 1.00 57.88 96 ILE A N 1
ATOM 745 C CA . ILE A 1 96 ? 6.173 7.058 31.851 1.00 57.88 96 ILE A CA 1
ATOM 746 C C . ILE A 1 96 ? 6.934 6.373 30.694 1.00 57.88 96 ILE A C 1
ATOM 748 O O . ILE A 1 96 ? 7.732 7.042 30.043 1.00 57.88 96 ILE A O 1
ATOM 752 N N . ASP A 1 97 ? 6.668 5.102 30.380 1.00 67.38 97 ASP A N 1
ATOM 753 C CA . ASP A 1 97 ? 7.315 4.351 29.291 1.00 67.38 97 ASP A CA 1
ATOM 754 C C . ASP A 1 97 ? 6.941 4.904 27.912 1.00 67.38 97 ASP A C 1
ATOM 756 O O . ASP A 1 97 ? 7.809 5.069 27.056 1.00 67.38 97 ASP A O 1
ATOM 760 N N . LEU A 1 98 ? 5.676 5.291 27.709 1.00 66.25 98 LEU A N 1
ATOM 761 C CA . LEU A 1 98 ? 5.224 5.943 26.472 1.00 66.25 98 LEU A CA 1
ATOM 762 C C . LEU A 1 98 ? 5.868 7.325 26.284 1.00 66.25 98 LEU A C 1
ATOM 764 O O . LEU A 1 98 ? 6.301 7.669 25.181 1.00 66.25 98 LEU A O 1
ATOM 768 N N . LEU A 1 99 ? 5.969 8.119 27.357 1.00 71.00 99 LEU A N 1
ATOM 769 C CA . LEU A 1 99 ? 6.667 9.410 27.347 1.00 71.00 99 LEU A CA 1
ATOM 770 C C . LEU A 1 99 ? 8.163 9.239 27.084 1.00 71.00 99 LEU A C 1
ATOM 772 O O . LEU A 1 99 ? 8.733 9.978 26.280 1.00 71.00 99 LEU A O 1
ATOM 776 N N . GLN A 1 100 ? 8.791 8.253 27.721 1.00 76.12 100 GLN A N 1
ATOM 777 C CA . GLN A 1 100 ? 10.197 7.930 27.531 1.00 76.12 100 GLN A CA 1
ATOM 778 C C . GLN A 1 100 ? 10.465 7.461 26.099 1.00 76.12 100 GLN A C 1
ATOM 780 O O . GLN A 1 100 ? 11.407 7.939 25.467 1.00 76.12 100 GLN A O 1
ATOM 785 N N . GLU A 1 101 ? 9.626 6.593 25.539 1.00 78.12 101 GLU A N 1
ATOM 786 C CA . GLU A 1 101 ? 9.752 6.125 24.160 1.00 78.12 101 GLU A CA 1
ATOM 787 C C . GLU A 1 101 ? 9.520 7.261 23.150 1.00 78.12 101 GLU A C 1
ATOM 789 O O . GLU A 1 101 ? 10.267 7.398 22.169 1.00 78.12 101 GLU A O 1
ATOM 794 N N . ALA A 1 102 ? 8.542 8.136 23.406 1.00 82.38 102 ALA A N 1
ATOM 795 C CA . ALA A 1 102 ? 8.290 9.324 22.596 1.00 82.38 102 ALA A CA 1
ATOM 796 C C . ALA A 1 102 ? 9.473 10.306 22.644 1.00 82.38 102 ALA A C 1
ATOM 798 O O . ALA A 1 102 ? 9.929 10.778 21.595 1.00 82.38 102 ALA A O 1
ATOM 799 N N . ALA A 1 103 ? 10.023 10.562 23.834 1.00 84.56 103 ALA A N 1
ATOM 800 C CA . ALA A 1 103 ? 11.193 11.410 24.037 1.00 84.56 103 ALA A CA 1
ATOM 801 C C . ALA A 1 103 ? 12.437 10.819 23.361 1.00 84.56 103 ALA A C 1
ATOM 803 O O . ALA A 1 103 ? 13.110 11.509 22.593 1.00 84.56 103 ALA A O 1
ATOM 804 N N . GLN A 1 104 ? 12.706 9.523 23.545 1.00 85.00 104 GLN A N 1
ATOM 805 C CA . GLN A 1 104 ? 13.798 8.823 22.866 1.00 85.00 104 GLN A CA 1
ATOM 806 C C . GLN A 1 104 ? 13.634 8.880 21.342 1.00 85.00 104 GLN A C 1
ATOM 808 O O . GLN A 1 104 ? 14.597 9.130 20.612 1.00 85.00 104 GLN A O 1
ATOM 813 N N . SER A 1 105 ? 12.415 8.712 20.833 1.00 86.62 105 SER A N 1
ATOM 814 C CA . SER A 1 105 ? 12.114 8.808 19.403 1.00 86.62 105 SER A CA 1
ATOM 815 C C . SER A 1 105 ? 12.316 10.223 18.853 1.00 86.62 105 SER A C 1
ATOM 817 O O . SER A 1 105 ? 12.834 10.384 17.740 1.00 86.62 105 SER A O 1
ATOM 819 N N . ALA A 1 106 ? 11.961 11.252 19.625 1.00 87.38 106 ALA A N 1
ATOM 820 C CA . ALA A 1 106 ? 12.230 12.650 19.304 1.00 87.38 106 ALA A CA 1
ATOM 821 C C . ALA A 1 106 ? 13.740 12.937 19.291 1.00 87.38 106 ALA A C 1
ATOM 823 O O . ALA A 1 106 ? 14.247 13.450 18.291 1.00 87.38 106 ALA A O 1
ATOM 824 N N . MET A 1 107 ? 14.485 12.500 20.312 1.00 87.38 107 MET A N 1
ATOM 825 C CA . MET A 1 107 ? 15.947 12.627 20.364 1.00 87.38 107 MET A CA 1
ATOM 826 C C . MET A 1 107 ? 16.620 11.928 19.176 1.00 87.38 107 MET A C 1
ATOM 828 O O . MET A 1 107 ? 17.478 12.513 18.514 1.00 87.38 107 MET A O 1
ATOM 832 N N . ARG A 1 108 ? 16.181 10.714 18.811 1.00 85.81 108 ARG A N 1
ATOM 833 C CA . ARG A 1 108 ? 16.673 9.996 17.618 1.00 85.81 108 ARG A CA 1
ATOM 834 C C . ARG A 1 108 ? 16.365 10.748 16.320 1.00 85.81 108 ARG A C 1
ATOM 836 O O . ARG A 1 108 ? 17.145 10.682 15.371 1.00 85.81 108 ARG A O 1
ATOM 843 N N . LYS A 1 109 ? 15.230 11.446 16.220 1.00 83.94 109 LYS A N 1
ATOM 844 C CA . LYS A 1 109 ? 14.897 12.285 15.050 1.00 83.94 109 LYS A CA 1
ATOM 845 C C . LYS A 1 109 ? 15.760 13.549 14.997 1.00 83.94 109 LYS A C 1
ATOM 847 O O . LYS A 1 109 ? 16.242 13.889 13.918 1.00 83.94 109 LYS A O 1
ATOM 852 N N . ILE A 1 110 ? 15.999 14.191 16.139 1.00 84.44 110 ILE A N 1
ATOM 853 C CA . ILE A 1 110 ? 16.866 15.371 16.255 1.00 84.44 110 ILE A CA 1
ATOM 854 C C . ILE A 1 110 ? 18.310 15.005 15.894 1.00 84.44 110 ILE A C 1
ATOM 856 O O . ILE A 1 110 ? 18.894 15.638 15.017 1.00 84.44 110 ILE A O 1
ATOM 860 N N . LYS A 1 111 ? 18.856 13.919 16.460 1.00 80.94 111 LYS A N 1
ATOM 861 C CA . LYS A 1 111 ? 20.209 13.425 16.148 1.00 80.94 111 LYS A CA 1
ATOM 862 C C . LYS A 1 111 ? 20.380 13.107 14.658 1.00 80.94 111 LYS A C 1
ATOM 864 O O . LYS A 1 111 ? 21.366 13.512 14.049 1.00 80.94 111 LYS A O 1
ATOM 869 N N . ARG A 1 112 ? 19.385 12.463 14.032 1.00 78.56 112 ARG A N 1
ATOM 870 C CA . ARG A 1 112 ? 19.395 12.190 12.581 1.00 78.56 112 ARG A CA 1
ATOM 871 C C . ARG A 1 112 ? 19.387 13.460 11.723 1.00 78.56 112 ARG A C 1
ATOM 873 O O . ARG A 1 112 ? 19.995 13.466 10.657 1.00 78.56 112 ARG A O 1
ATOM 880 N N . ARG A 1 113 ? 18.712 14.529 12.161 1.00 71.81 113 ARG A N 1
ATOM 881 C CA . ARG A 1 113 ? 18.744 15.832 11.471 1.00 71.81 113 ARG A CA 1
ATOM 882 C C . ARG A 1 113 ? 20.081 16.550 11.670 1.00 71.81 113 ARG A C 1
ATOM 884 O O . ARG A 1 113 ? 20.600 17.108 10.714 1.00 71.81 113 ARG A O 1
ATOM 891 N N . SER A 1 114 ? 20.658 16.467 12.868 1.00 75.81 114 SER A N 1
ATOM 892 C CA . SER A 1 114 ? 21.983 17.014 13.189 1.00 75.81 114 SER A CA 1
ATOM 893 C C . SER A 1 114 ? 23.090 16.426 12.303 1.00 75.81 114 SER A C 1
ATOM 895 O O . SER A 1 114 ? 23.883 17.190 11.757 1.00 75.81 114 SER A O 1
ATOM 897 N N . TRP A 1 115 ? 23.096 15.107 12.072 1.00 59.50 115 TRP A N 1
ATOM 898 C CA . TRP A 1 115 ? 24.044 14.476 11.142 1.00 59.50 115 TRP A CA 1
ATOM 899 C C . TRP A 1 115 ? 23.878 14.981 9.702 1.00 59.50 115 TRP A C 1
ATOM 901 O O . TRP A 1 115 ? 24.861 15.333 9.061 1.00 59.50 115 TRP A O 1
ATOM 911 N N . ARG A 1 116 ? 22.638 15.157 9.224 1.00 56.84 116 ARG A N 1
ATOM 912 C CA . ARG A 1 116 ? 22.374 15.711 7.882 1.00 56.84 116 ARG A CA 1
ATOM 913 C C . ARG A 1 116 ? 22.781 17.182 7.721 1.00 56.84 116 ARG A C 1
ATOM 915 O O . ARG A 1 116 ? 23.095 17.599 6.612 1.00 56.84 116 ARG A O 1
ATOM 922 N N . SER A 1 117 ? 22.785 17.971 8.797 1.00 53.69 117 SER A N 1
ATOM 923 C CA . SER A 1 117 ? 23.222 19.376 8.762 1.00 53.69 117 SER A CA 1
ATOM 924 C C . SER A 1 117 ? 24.737 19.557 8.914 1.00 53.69 117 SER A C 1
ATOM 926 O O . SER A 1 117 ? 25.266 20.564 8.444 1.00 53.69 117 SER A O 1
ATOM 928 N N . GLY A 1 118 ? 25.438 18.609 9.546 1.00 53.84 118 GLY A N 1
ATOM 929 C CA . GLY A 1 118 ? 26.901 18.626 9.662 1.00 53.84 118 GLY A CA 1
ATOM 930 C C . GLY A 1 118 ? 27.600 18.441 8.314 1.00 53.84 118 GLY A C 1
ATOM 931 O O . GLY A 1 118 ? 28.514 19.199 7.987 1.00 53.84 118 GLY A O 1
ATOM 932 N N . ASP A 1 119 ? 27.104 17.512 7.495 1.00 53.28 119 ASP A N 1
ATOM 933 C CA . ASP A 1 119 ? 27.666 17.238 6.166 1.00 53.28 119 ASP A CA 1
ATOM 934 C C . ASP A 1 119 ? 27.362 18.360 5.158 1.00 53.28 119 ASP A C 1
ATOM 936 O O . ASP A 1 119 ? 28.225 18.738 4.366 1.00 53.28 119 ASP A O 1
ATOM 940 N N . ALA A 1 120 ? 26.190 19.000 5.261 1.00 51.97 120 ALA A N 1
ATOM 941 C CA . ALA A 1 120 ? 25.838 20.159 4.434 1.00 51.97 120 ALA A CA 1
ATOM 942 C C . ALA A 1 120 ? 26.751 21.379 4.685 1.00 51.97 120 ALA A C 1
ATOM 944 O O . ALA A 1 120 ? 27.030 22.143 3.763 1.00 51.97 120 ALA A O 1
ATOM 945 N N . LYS A 1 121 ? 27.264 21.558 5.914 1.00 47.47 121 LYS A N 1
ATOM 946 C CA . LYS A 1 121 ? 28.226 22.631 6.235 1.00 47.47 121 LYS A CA 1
ATOM 947 C C . LYS A 1 121 ? 29.657 22.330 5.777 1.00 47.47 121 LYS A C 1
ATOM 949 O O . LYS A 1 121 ? 30.409 23.279 5.562 1.00 47.47 121 LYS A O 1
ATOM 954 N N . LYS A 1 122 ? 30.042 21.058 5.612 1.00 49.62 122 LYS A N 1
ATOM 955 C CA . LYS A 1 122 ? 31.367 20.681 5.080 1.00 49.62 122 LYS A CA 1
ATOM 956 C C . LYS A 1 122 ? 31.477 20.887 3.566 1.00 49.62 122 LYS A C 1
ATOM 958 O O . LYS A 1 122 ? 32.546 21.259 3.102 1.00 49.62 122 LYS A O 1
ATOM 963 N N . LEU A 1 123 ? 30.380 20.740 2.822 1.00 51.09 123 LEU A N 1
ATOM 964 C CA . LEU A 1 123 ? 30.354 20.943 1.365 1.00 51.09 123 LEU A CA 1
ATOM 965 C C . LEU A 1 123 ? 30.342 22.424 0.928 1.00 51.09 123 LEU A C 1
ATOM 967 O O . LEU A 1 123 ? 30.622 22.713 -0.227 1.00 51.09 123 LEU A O 1
ATOM 971 N N . GLY A 1 124 ? 30.051 23.370 1.831 1.00 45.16 124 GLY A N 1
ATOM 972 C CA . GLY A 1 124 ? 29.962 24.805 1.509 1.00 45.16 124 GLY A CA 1
ATOM 973 C C . GLY A 1 124 ? 31.206 25.650 1.818 1.00 45.16 124 GLY A C 1
ATOM 974 O O . GLY A 1 124 ? 31.172 26.857 1.606 1.00 45.16 124 GLY A O 1
ATOM 975 N N . LYS A 1 125 ? 32.284 25.064 2.364 1.00 46.75 125 LYS A N 1
ATOM 976 C CA . LYS A 1 125 ? 33.476 25.814 2.822 1.00 46.75 125 LYS A CA 1
ATOM 977 C C . LYS A 1 125 ? 34.765 25.560 2.028 1.00 46.75 125 LYS A C 1
ATOM 979 O O . LYS A 1 125 ? 35.794 26.120 2.389 1.00 46.75 125 LYS A O 1
ATOM 984 N N . SER A 1 126 ? 34.734 24.773 0.951 1.00 45.47 126 SER A N 1
ATOM 985 C CA . SER A 1 126 ? 35.930 24.450 0.152 1.00 45.47 126 SER A CA 1
ATOM 986 C C . SER A 1 126 ? 36.093 25.256 -1.148 1.00 45.47 126 SER A C 1
ATOM 988 O O . SER A 1 126 ? 36.972 24.932 -1.936 1.00 45.47 126 SER A O 1
ATOM 990 N N . SER A 1 127 ? 35.306 26.312 -1.392 1.00 48.81 127 SER A N 1
ATOM 991 C CA . SER A 1 127 ? 35.386 27.111 -2.631 1.00 48.81 127 SER A CA 1
ATOM 992 C C . SER A 1 127 ? 35.667 28.602 -2.391 1.00 48.81 127 SER A C 1
ATOM 994 O O . SER A 1 127 ? 34.943 29.462 -2.886 1.00 48.81 127 SER A O 1
ATOM 996 N N . SER A 1 128 ? 36.707 28.937 -1.624 1.00 53.56 128 SER A N 1
ATOM 997 C CA . SER A 1 128 ? 37.265 30.301 -1.627 1.00 53.56 128 SER A CA 1
ATOM 998 C C . SER A 1 128 ? 38.732 30.319 -1.185 1.00 53.56 128 SER A C 1
ATOM 1000 O O . SER A 1 128 ? 39.075 30.876 -0.147 1.00 53.56 128 SER A O 1
ATOM 1002 N N . SER A 1 129 ? 39.610 29.672 -1.950 1.00 52.34 129 SER A N 1
ATOM 1003 C CA . SER A 1 129 ? 41.040 30.004 -1.955 1.00 52.34 129 SER A CA 1
ATOM 1004 C C . SER A 1 129 ? 41.692 29.458 -3.223 1.00 52.34 129 SER A C 1
ATOM 1006 O O . SER A 1 129 ? 42.183 28.334 -3.239 1.00 52.34 129 SER A O 1
ATOM 1008 N N . SER A 1 130 ? 41.632 30.240 -4.302 1.00 46.66 130 SER A N 1
ATOM 1009 C CA . SER A 1 130 ? 42.678 30.303 -5.332 1.00 46.66 130 SER A CA 1
ATOM 1010 C C . SER A 1 130 ? 42.282 31.290 -6.431 1.00 46.66 130 SER A C 1
ATOM 1012 O O . SER A 1 130 ? 41.466 30.999 -7.301 1.00 46.66 130 SER A O 1
ATOM 1014 N N . ARG A 1 131 ? 42.893 32.474 -6.402 1.00 39.72 131 ARG A N 1
ATOM 1015 C CA . ARG A 1 131 ? 43.421 33.138 -7.601 1.00 39.72 131 ARG A CA 1
ATOM 1016 C C . ARG A 1 131 ? 44.275 34.322 -7.166 1.00 39.72 131 ARG A C 1
ATOM 1018 O O . ARG A 1 131 ? 43.789 35.428 -6.975 1.00 39.72 131 ARG A O 1
ATOM 1025 N N . ALA A 1 132 ? 45.549 34.013 -6.954 1.00 41.97 132 ALA A N 1
ATOM 1026 C CA . ALA A 1 132 ? 46.627 34.959 -7.158 1.00 41.97 132 ALA A CA 1
ATOM 1027 C C . ALA A 1 132 ? 46.831 35.116 -8.674 1.00 41.97 132 ALA A C 1
ATOM 1029 O O . ALA A 1 132 ? 46.852 34.112 -9.394 1.00 41.97 132 ALA A O 1
ATOM 1030 N N . ALA A 1 133 ? 46.945 36.359 -9.122 1.00 41.06 133 ALA A N 1
ATOM 1031 C CA . ALA A 1 133 ? 47.630 36.790 -10.332 1.00 41.06 133 ALA A CA 1
ATOM 1032 C C . ALA A 1 133 ? 48.184 38.184 -10.028 1.00 41.06 133 ALA A C 1
ATOM 1034 O O . ALA A 1 133 ? 47.415 38.980 -9.440 1.00 41.06 133 ALA A O 1
#

Organism: NCBI:txid265543

Radius of gyration: 23.61 Å; chains: 1; bounding box: 65×53×53 Å

pLDDT: mean 82.37, std 15.89, range [39.72, 97.62]